Protein AF-A0A183HS11-F1 (afdb_monomer_lite)

InterPro domains:
  IPR019355 Cell cycle regulator Mat89Bb [PF10221] (8-126)
  IPR019355 Cell cycle regulator Mat89Bb [PTHR12955] (8-125)

Foldseek 3Di:
DADPDPQVLLQVVLVVCVVVQKAKAKAWQCWDDDPVDPPDTDIDIWIKIWHCVVVVVCVVVVVDDVPDPQWDQDPPNRHIYGYDYWDDDDPPDPQPPDDPDPDDTDMDTSCCPDPVNVVVVVCVVVVDDIDD

Organism: NCBI:txid387005

Radius of gyration: 16.02 Å; chains: 1; bounding box: 36×40×42 Å

pLDDT: mean 85.65, std 13.33, range [47.0, 98.12]

Secondary structure (DSSP, 8-state):
-PPSSTTHHHHHHHHHHHHTTEEEEEEEEEEEE-SSSTTPEEEEEEEEEEETHHHHHHHHTTSS-TT-TTEEEETTTTEEEEEEE-B---TT-GGGSS---S-----EETTTTSHHHHHHHHHHHTTPPPB-

Sequence (132 aa):
CAEAGPSLRPVLHGVILKHFNLASTTVTGIPMKEEAQQGQSVNYDVEVFHPRRSHYLLHQYGLIGPGSKLRVTVDPGDYETVKLAWTTPSAKNRWNQFPRCISALPISPASVNGRPSACLTSFLLQWQKCYA

Structure (mmCIF, N/CA/C/O backbone):
data_AF-A0A183HS11-F1
#
_entry.id   AF-A0A183HS11-F1
#
loop_
_atom_site.group_PDB
_atom_site.id
_atom_site.type_symbol
_atom_site.label_atom_id
_atom_site.label_alt_id
_atom_site.label_comp_id
_atom_site.label_asym_id
_atom_site.label_entity_id
_atom_site.label_seq_id
_atom_site.pdbx_PDB_ins_code
_atom_site.Cartn_x
_atom_site.Cartn_y
_atom_site.Cartn_z
_atom_site.occupancy
_atom_site.B_iso_or_equiv
_atom_site.auth_seq_id
_atom_site.auth_comp_id
_atom_site.auth_asym_id
_atom_site.auth_atom_id
_atom_site.pdbx_PDB_model_num
ATOM 1 N N . CYS A 1 1 ? 8.163 -6.830 -22.096 1.00 55.69 1 CYS A N 1
ATOM 2 C CA . CYS A 1 1 ? 9.605 -6.716 -21.791 1.00 55.69 1 CYS A CA 1
ATOM 3 C C . CYS A 1 1 ? 9.802 -5.445 -20.982 1.00 55.69 1 CYS A C 1
ATOM 5 O O . CYS A 1 1 ? 9.326 -4.415 -21.433 1.00 55.69 1 CYS A O 1
ATOM 7 N N . ALA A 1 2 ? 10.392 -5.520 -19.788 1.00 71.81 2 ALA A N 1
ATOM 8 C CA . ALA A 1 2 ? 10.694 -4.330 -18.992 1.00 71.81 2 ALA A CA 1
ATOM 9 C C . ALA A 1 2 ? 12.084 -3.814 -19.358 1.00 71.81 2 ALA A C 1
ATOM 11 O O . ALA A 1 2 ? 13.011 -4.614 -19.486 1.00 71.81 2 ALA A O 1
ATOM 12 N N . GLU A 1 3 ? 12.228 -2.503 -19.514 1.00 82.88 3 GLU A N 1
ATOM 13 C CA . GLU A 1 3 ? 13.547 -1.886 -19.631 1.00 82.88 3 GLU A CA 1
ATOM 14 C C . GLU A 1 3 ? 14.243 -1.865 -18.264 1.00 82.88 3 GLU A C 1
ATOM 16 O O . GLU A 1 3 ? 13.599 -1.804 -17.214 1.00 82.88 3 GLU A O 1
ATOM 21 N N . ALA A 1 4 ? 15.575 -1.939 -18.265 1.00 82.44 4 ALA A N 1
ATOM 22 C CA . ALA A 1 4 ? 16.350 -1.764 -17.043 1.00 82.44 4 ALA A CA 1
ATOM 23 C C . ALA A 1 4 ? 16.204 -0.323 -16.516 1.00 82.44 4 ALA A C 1
ATOM 25 O O . ALA A 1 4 ? 16.079 0.621 -17.292 1.00 82.44 4 ALA A O 1
ATOM 26 N N . GLY A 1 5 ? 16.261 -0.149 -15.192 1.00 85.75 5 GLY A N 1
ATOM 27 C CA . GLY A 1 5 ? 16.150 1.163 -14.547 1.00 85.75 5 GLY A CA 1
ATOM 28 C C . GLY A 1 5 ? 14.818 1.369 -13.810 1.00 85.75 5 GLY A C 1
ATOM 29 O O . GLY A 1 5 ? 14.252 0.403 -13.296 1.00 85.75 5 GLY A O 1
ATOM 30 N N . PRO A 1 6 ? 14.316 2.614 -13.692 1.00 86.19 6 PRO A N 1
ATOM 31 C CA . PRO A 1 6 ? 13.153 2.930 -12.854 1.00 86.19 6 PRO A CA 1
ATOM 32 C C . PRO A 1 6 ? 11.863 2.180 -13.224 1.00 86.19 6 PRO A C 1
ATOM 34 O O . PRO A 1 6 ? 11.057 1.883 -12.343 1.00 86.19 6 PRO A O 1
ATOM 37 N N . SER A 1 7 ? 11.685 1.834 -14.502 1.00 88.31 7 SER A N 1
ATOM 38 C CA . SER A 1 7 ? 10.529 1.091 -15.027 1.00 88.31 7 SER A CA 1
ATOM 39 C C . SER A 1 7 ? 10.524 -0.391 -14.636 1.00 88.31 7 SER A C 1
ATOM 41 O O . SER A 1 7 ? 9.460 -1.009 -14.591 1.00 88.31 7 SER A O 1
ATOM 43 N N . LEU A 1 8 ? 11.680 -0.965 -14.284 1.00 92.56 8 LEU A N 1
ATOM 44 C CA . LEU A 1 8 ? 11.787 -2.367 -13.878 1.00 92.56 8 LEU A CA 1
ATOM 45 C C . LEU A 1 8 ? 11.062 -2.639 -12.557 1.00 92.56 8 LEU A C 1
ATOM 47 O O . LEU A 1 8 ? 10.458 -3.694 -12.372 1.00 92.56 8 LEU A O 1
ATOM 51 N N . ARG A 1 9 ? 11.118 -1.688 -11.621 1.00 91.81 9 ARG A N 1
ATOM 52 C CA . ARG A 1 9 ? 10.595 -1.882 -10.268 1.00 91.81 9 ARG A CA 1
ATOM 53 C C . ARG A 1 9 ? 9.074 -2.125 -10.246 1.00 91.81 9 ARG A C 1
ATOM 55 O O . ARG A 1 9 ? 8.679 -3.132 -9.659 1.00 91.81 9 ARG A O 1
ATOM 62 N N . PRO A 1 10 ? 8.223 -1.293 -10.880 1.00 93.62 10 PRO A N 1
ATOM 63 C CA . PRO A 1 10 ? 6.788 -1.570 -10.976 1.00 93.62 10 PRO A CA 1
ATOM 64 C C . PRO A 1 10 ? 6.480 -2.925 -11.621 1.00 93.62 10 PRO A C 1
ATOM 66 O O . PRO A 1 10 ? 5.595 -3.635 -11.151 1.00 93.62 10 PRO A O 1
ATOM 69 N N . VAL A 1 11 ? 7.242 -3.331 -12.643 1.00 95.94 11 VAL A N 1
ATOM 70 C CA . VAL A 1 11 ? 7.065 -4.643 -13.293 1.00 95.94 11 VAL A CA 1
ATOM 71 C C . VAL A 1 11 ? 7.366 -5.783 -12.320 1.00 95.94 11 VAL A C 1
ATOM 73 O O . VAL A 1 11 ? 6.577 -6.720 -12.198 1.00 95.94 11 VAL A O 1
ATOM 76 N N . LEU A 1 12 ? 8.474 -5.698 -11.577 1.00 95.06 12 LEU A N 1
ATOM 77 C CA . LEU A 1 12 ? 8.810 -6.687 -10.549 1.00 95.06 12 LEU A CA 1
ATOM 78 C C . LEU A 1 12 ? 7.753 -6.743 -9.443 1.00 95.06 12 LEU A C 1
ATOM 80 O O . LEU A 1 12 ? 7.405 -7.834 -8.994 1.00 95.06 12 LEU A O 1
ATOM 84 N N . HIS A 1 13 ? 7.210 -5.596 -9.026 1.00 96.31 13 HIS A N 1
ATOM 85 C CA . HIS A 1 13 ? 6.100 -5.565 -8.076 1.00 96.31 13 HIS A CA 1
ATOM 86 C C . HIS A 1 13 ? 4.886 -6.332 -8.616 1.00 96.31 13 HIS A C 1
ATOM 88 O O . HIS A 1 13 ? 4.370 -7.193 -7.908 1.00 96.31 13 HIS A O 1
ATOM 94 N N . GLY A 1 14 ? 4.472 -6.100 -9.867 1.00 96.88 14 GLY A N 1
ATOM 95 C CA . GLY A 1 14 ? 3.359 -6.830 -10.488 1.00 96.88 14 GLY A CA 1
ATOM 96 C C . GLY A 1 14 ? 3.563 -8.349 -10.476 1.00 96.88 14 GLY A C 1
ATOM 97 O O . GLY A 1 14 ? 2.672 -9.104 -10.072 1.00 96.88 14 GLY A O 1
ATOM 98 N N . VAL A 1 15 ? 4.776 -8.800 -10.812 1.00 96.50 15 VAL A N 1
ATOM 99 C CA . VAL A 1 15 ? 5.175 -10.216 -10.745 1.00 96.50 15 VAL A CA 1
ATOM 100 C C . VAL A 1 15 ? 5.064 -10.750 -9.310 1.00 96.50 15 VAL A C 1
ATOM 102 O O . VAL A 1 15 ? 4.377 -11.746 -9.077 1.00 96.50 15 VAL A O 1
ATOM 105 N N . ILE A 1 16 ? 5.670 -10.080 -8.327 1.00 96.50 16 ILE A N 1
ATOM 106 C CA . ILE A 1 16 ? 5.644 -10.491 -6.911 1.00 96.50 16 ILE A CA 1
ATOM 107 C C . ILE A 1 16 ? 4.206 -10.563 -6.383 1.00 96.50 16 ILE A C 1
ATOM 109 O O . ILE A 1 16 ? 3.821 -11.556 -5.761 1.00 96.50 16 ILE A O 1
ATOM 113 N N . LEU A 1 17 ? 3.392 -9.542 -6.662 1.00 97.69 17 LEU A N 1
ATOM 114 C CA . LEU A 1 17 ? 2.004 -9.482 -6.213 1.00 97.69 17 LEU A CA 1
ATOM 115 C C . LEU A 1 17 ? 1.192 -10.673 -6.732 1.00 97.69 17 LEU A C 1
ATOM 117 O O . LEU A 1 17 ? 0.415 -11.268 -5.981 1.00 97.69 17 LEU A O 1
ATOM 121 N N . LYS A 1 18 ? 1.402 -11.053 -7.996 1.00 96.75 18 LYS A N 1
ATOM 122 C CA . LYS A 1 18 ? 0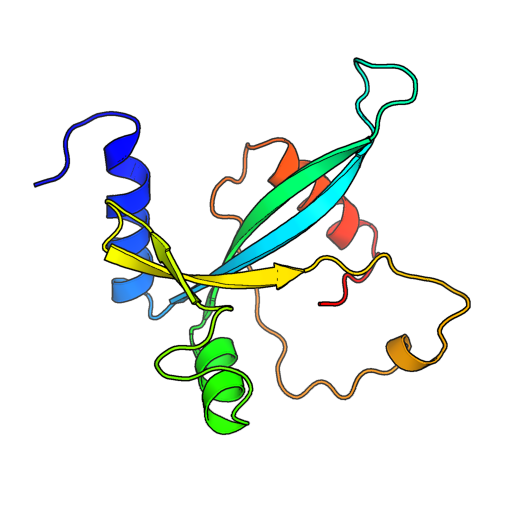.756 -12.214 -8.611 1.00 96.75 18 LYS A CA 1
ATOM 123 C C . LYS A 1 18 ? 1.247 -13.530 -8.007 1.00 96.75 18 LYS A C 1
ATOM 125 O O . LYS A 1 18 ? 0.423 -14.354 -7.619 1.00 96.75 18 LYS A O 1
ATOM 130 N N . HIS A 1 19 ? 2.562 -13.725 -7.900 1.00 97.69 19 HIS A N 1
ATOM 131 C CA . HIS A 1 19 ? 3.145 -14.991 -7.441 1.00 97.69 19 HIS A CA 1
ATOM 132 C C . HIS A 1 19 ? 2.834 -15.315 -5.978 1.00 97.69 19 HIS A C 1
ATOM 134 O O . HIS A 1 19 ? 2.627 -16.480 -5.647 1.00 97.69 19 HIS A O 1
ATOM 140 N N . PHE A 1 20 ? 2.756 -14.303 -5.112 1.00 97.31 20 PHE A N 1
ATOM 141 C CA . PHE A 1 20 ? 2.504 -14.492 -3.679 1.00 97.31 20 PHE A CA 1
ATOM 142 C C . PHE A 1 20 ? 1.055 -14.202 -3.263 1.00 97.31 20 PHE A C 1
ATOM 144 O O . PHE A 1 20 ? 0.754 -14.149 -2.071 1.00 97.31 20 PHE A O 1
ATOM 151 N N . ASN A 1 21 ? 0.147 -14.018 -4.229 1.00 97.50 21 ASN A N 1
ATOM 152 C CA . ASN A 1 21 ? -1.254 -13.668 -3.985 1.00 97.50 21 ASN A CA 1
ATOM 153 C C . ASN A 1 21 ? -1.415 -12.460 -3.035 1.00 97.50 21 ASN A C 1
ATOM 155 O O . ASN A 1 21 ? -2.198 -12.463 -2.075 1.00 97.50 21 ASN A O 1
ATOM 159 N N . LEU A 1 22 ? -0.642 -11.413 -3.306 1.00 98.12 22 LEU A N 1
ATOM 160 C CA . LEU A 1 22 ? -0.673 -10.154 -2.574 1.00 98.12 22 LEU A CA 1
ATOM 161 C C . LEU A 1 22 ? -1.524 -9.127 -3.324 1.00 98.12 22 LEU A C 1
ATOM 163 O O . LEU A 1 22 ? -1.841 -9.281 -4.505 1.00 98.12 22 LEU A O 1
ATOM 167 N N . ALA A 1 23 ? -1.888 -8.068 -2.620 1.00 97.44 23 ALA A N 1
ATOM 168 C CA . ALA A 1 23 ? -2.538 -6.881 -3.143 1.00 97.44 23 ALA A CA 1
ATOM 169 C C . ALA A 1 23 ? -1.740 -5.636 -2.742 1.00 97.44 23 ALA A C 1
ATOM 171 O O . ALA A 1 23 ? -1.046 -5.651 -1.722 1.00 97.44 23 ALA A O 1
ATOM 172 N N . SER A 1 2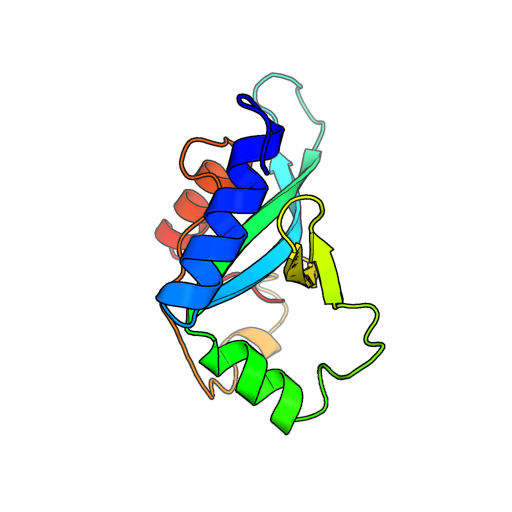4 ? -1.855 -4.578 -3.547 1.00 98.06 24 SER A N 1
ATOM 173 C CA . SER A 1 24 ? -1.253 -3.276 -3.267 1.00 98.06 24 SER A CA 1
ATOM 174 C C . SER A 1 24 ? -2.295 -2.291 -2.741 1.00 98.06 24 SER A C 1
ATOM 176 O O . SER A 1 24 ? -3.406 -2.211 -3.265 1.00 98.06 24 SER A O 1
ATOM 178 N N . THR A 1 25 ? -1.942 -1.538 -1.706 1.00 97.75 25 THR A N 1
ATOM 179 C CA . THR A 1 25 ? -2.729 -0.409 -1.204 1.00 97.75 25 THR A CA 1
ATOM 180 C C . THR A 1 25 ? -1.819 0.801 -1.079 1.00 97.75 25 THR A C 1
ATOM 182 O O . THR A 1 25 ? -0.759 0.723 -0.459 1.00 97.75 25 THR A O 1
ATOM 185 N N . THR A 1 26 ? -2.239 1.937 -1.624 1.00 97.25 26 THR A N 1
ATOM 186 C CA . THR A 1 26 ? -1.524 3.206 -1.503 1.00 97.25 26 THR A CA 1
ATOM 187 C C . THR A 1 26 ? -2.257 4.093 -0.513 1.00 97.25 26 THR A C 1
ATOM 189 O O . THR A 1 26 ? -3.370 4.547 -0.775 1.00 97.25 26 THR A O 1
ATOM 192 N N . VAL A 1 27 ? -1.633 4.353 0.630 1.00 95.69 27 VAL A N 1
ATOM 193 C CA . VAL A 1 27 ? -2.141 5.326 1.598 1.00 95.69 27 VAL A CA 1
ATOM 194 C C . VAL A 1 27 ? -1.697 6.707 1.142 1.00 95.69 27 VAL A C 1
ATOM 196 O O . VAL A 1 27 ? -0.498 6.952 1.027 1.00 95.69 27 VAL A O 1
ATOM 199 N N . THR A 1 28 ? -2.649 7.587 0.854 1.00 94.69 28 THR A N 1
ATOM 200 C CA . THR A 1 28 ? -2.389 8.891 0.242 1.00 94.69 28 THR A CA 1
ATOM 201 C C . THR A 1 28 ? -2.534 10.032 1.230 1.00 94.69 28 THR A C 1
ATOM 203 O O . THR A 1 28 ? -3.395 9.977 2.111 1.00 94.69 28 THR A O 1
ATOM 206 N N . GLY A 1 29 ? -1.790 11.115 1.023 1.00 92.06 29 GLY A N 1
ATOM 207 C CA . GLY A 1 29 ? -2.002 12.351 1.779 1.00 92.06 29 GLY A CA 1
ATOM 208 C C . GLY A 1 29 ? -1.500 12.301 3.224 1.00 92.06 29 GLY A C 1
ATOM 209 O O . GLY A 1 29 ? -2.064 12.974 4.084 1.00 92.06 29 GLY A O 1
ATOM 210 N N . ILE A 1 30 ? -0.476 11.492 3.508 1.00 89.75 30 ILE A N 1
ATOM 211 C CA . ILE A 1 30 ? 0.091 11.353 4.853 1.00 89.75 30 ILE A CA 1
ATOM 212 C C . ILE A 1 30 ? 0.901 12.617 5.176 1.00 89.75 30 ILE A C 1
ATOM 214 O O . ILE A 1 30 ? 1.908 12.860 4.504 1.00 89.75 30 ILE A O 1
ATOM 218 N N . PRO A 1 31 ? 0.520 13.406 6.197 1.00 87.00 31 PRO A N 1
ATOM 219 C CA . PRO A 1 31 ? 1.251 14.608 6.559 1.00 87.00 31 PRO A CA 1
ATOM 220 C C . PRO A 1 31 ? 2.550 14.231 7.274 1.00 87.00 31 PRO A C 1
ATOM 222 O O . PRO A 1 31 ? 2.530 13.564 8.312 1.00 87.00 31 PRO A O 1
ATOM 225 N N . MET A 1 32 ? 3.687 14.686 6.752 1.00 78.94 32 MET A N 1
ATOM 226 C CA . MET A 1 32 ? 4.991 14.519 7.397 1.00 78.94 32 MET A CA 1
ATOM 227 C C . MET A 1 32 ? 5.636 15.880 7.653 1.00 78.94 32 MET A C 1
ATOM 229 O O . MET A 1 32 ? 5.493 16.814 6.863 1.00 78.94 32 MET A O 1
ATOM 233 N N . LYS A 1 33 ? 6.338 16.001 8.787 1.00 72.50 33 LYS A N 1
ATOM 234 C CA . LYS A 1 33 ? 7.152 17.183 9.090 1.00 72.50 33 LYS A CA 1
ATOM 235 C C . LYS A 1 33 ? 8.492 17.072 8.369 1.00 72.50 33 LYS A C 1
ATOM 237 O O . LYS A 1 33 ? 9.179 16.058 8.489 1.00 72.50 33 LYS A O 1
ATOM 242 N N . GLU A 1 34 ? 8.865 18.124 7.656 1.00 68.88 34 GLU A N 1
ATOM 243 C CA . GLU A 1 34 ? 10.162 18.224 7.000 1.00 68.88 34 GLU A CA 1
ATOM 244 C C . GLU A 1 34 ? 11.220 18.799 7.952 1.00 68.88 34 GLU A C 1
ATOM 246 O O . GLU A 1 34 ? 11.033 19.87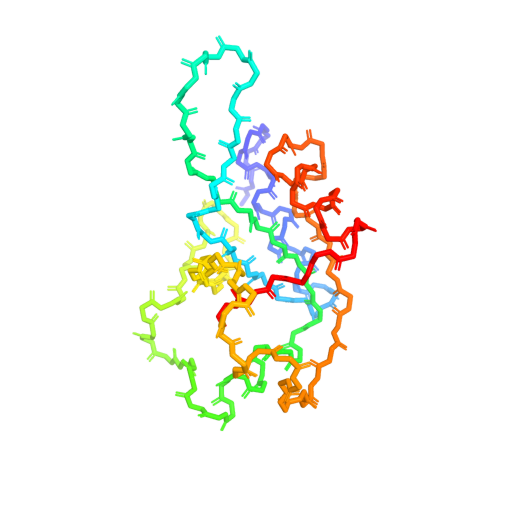4 8.514 1.00 68.88 34 GLU A O 1
ATOM 251 N N . GLU A 1 35 ? 12.343 18.096 8.143 1.00 60.81 35 GLU A N 1
ATOM 252 C CA . GLU A 1 35 ? 13.462 18.586 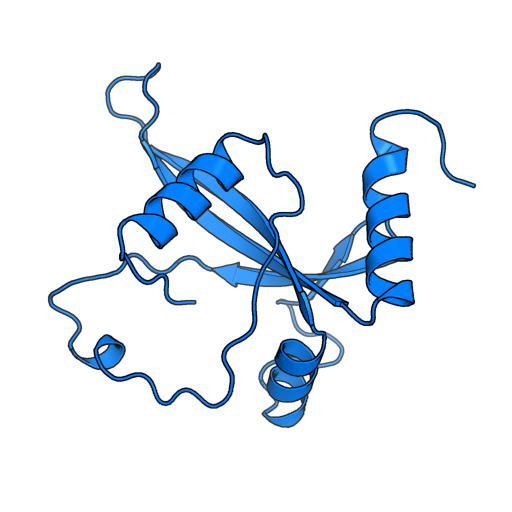8.970 1.00 60.81 35 GLU A CA 1
ATOM 253 C C . GLU A 1 35 ? 14.220 19.735 8.283 1.00 60.81 35 GLU A C 1
ATOM 255 O O . GLU A 1 35 ? 14.743 20.623 8.951 1.00 60.81 35 GLU A O 1
ATOM 260 N N . ALA A 1 36 ? 14.239 19.749 6.944 1.00 57.62 36 ALA A N 1
ATOM 261 C CA . ALA A 1 36 ? 14.969 20.733 6.143 1.00 57.62 36 ALA A CA 1
ATOM 262 C C . ALA A 1 36 ? 14.180 22.027 5.865 1.00 57.62 36 ALA A C 1
ATOM 264 O O . ALA A 1 36 ? 14.753 23.000 5.379 1.00 57.62 36 ALA A O 1
ATOM 265 N N . GLN A 1 37 ? 12.875 22.063 6.157 1.00 54.59 37 GLN A N 1
ATOM 266 C CA . GLN A 1 37 ? 12.024 23.232 5.931 1.00 54.59 37 GLN A CA 1
ATOM 267 C C . GLN A 1 37 ? 11.212 23.529 7.188 1.00 54.59 37 GLN A C 1
ATOM 269 O O . GLN A 1 37 ? 10.178 22.914 7.443 1.00 54.59 37 GLN A O 1
ATOM 274 N N . GLN A 1 38 ? 11.694 24.485 7.986 1.00 47.00 38 GLN A N 1
ATOM 275 C CA . GLN A 1 38 ? 11.015 24.943 9.197 1.00 47.00 38 GLN A CA 1
ATOM 276 C C . GLN A 1 38 ? 9.568 25.361 8.880 1.00 47.00 38 GLN A C 1
ATOM 278 O O . GLN A 1 38 ? 9.319 26.426 8.321 1.00 47.00 38 GLN A O 1
ATOM 283 N N . GLY A 1 39 ? 8.609 24.511 9.256 1.00 56.25 39 GLY A N 1
ATOM 284 C CA . GLY A 1 39 ? 7.182 24.835 9.278 1.00 56.25 39 GLY A CA 1
ATOM 285 C C . GLY A 1 39 ? 6.340 24.384 8.079 1.00 56.25 39 GLY A C 1
ATOM 286 O O . GLY A 1 39 ? 5.131 24.596 8.127 1.00 56.25 39 GLY A O 1
ATOM 287 N N . GLN A 1 40 ? 6.902 23.736 7.049 1.00 57.66 40 GLN A N 1
ATOM 288 C CA . GLN A 1 40 ? 6.099 23.194 5.938 1.00 57.66 40 GLN A CA 1
ATOM 289 C C . GLN A 1 40 ? 5.855 21.686 6.095 1.00 57.66 40 GLN A C 1
ATOM 291 O O . GLN A 1 40 ? 6.786 20.893 6.228 1.00 57.66 40 GLN A O 1
ATOM 296 N N . SER A 1 41 ? 4.581 21.283 6.108 1.00 66.88 41 SER A N 1
ATOM 297 C CA . SER A 1 41 ? 4.184 19.875 6.026 1.00 66.88 41 SER A CA 1
ATOM 298 C C . SER A 1 41 ? 4.012 19.477 4.567 1.00 66.88 41 SER A C 1
ATOM 300 O O . SER A 1 41 ? 3.225 20.104 3.855 1.00 66.88 41 SER A O 1
ATOM 302 N N . VAL A 1 42 ? 4.693 18.418 4.142 1.00 81.19 42 VAL A N 1
ATOM 303 C CA . VAL A 1 42 ? 4.489 17.816 2.821 1.00 81.19 42 VAL A CA 1
ATOM 304 C C . VAL A 1 42 ? 3.666 16.544 2.985 1.00 81.19 42 VAL A C 1
ATOM 306 O O . VAL A 1 42 ? 3.834 15.790 3.947 1.00 81.19 42 VAL A O 1
ATOM 309 N N . ASN A 1 43 ? 2.739 16.338 2.053 1.00 86.94 43 ASN A N 1
ATOM 310 C CA . ASN A 1 43 ? 1.900 15.154 2.014 1.00 86.94 43 ASN A CA 1
ATOM 311 C C . ASN A 1 43 ? 2.543 14.096 1.124 1.00 86.94 43 ASN A C 1
ATOM 313 O O . ASN A 1 43 ? 2.898 14.380 -0.021 1.00 86.94 43 ASN A O 1
ATOM 317 N N . TYR A 1 44 ? 2.653 12.880 1.647 1.00 89.81 44 TYR A N 1
ATOM 318 C CA . TYR A 1 44 ? 3.252 11.757 0.939 1.00 89.81 44 TYR A CA 1
ATOM 319 C C . TYR A 1 44 ? 2.269 10.614 0.745 1.00 89.81 44 TYR A C 1
ATOM 321 O O . TYR A 1 44 ? 1.391 10.370 1.577 1.00 89.81 44 TYR A O 1
ATOM 329 N N . ASP A 1 45 ? 2.499 9.872 -0.332 1.00 94.25 45 ASP A N 1
ATOM 330 C CA . ASP A 1 45 ? 1.818 8.623 -0.619 1.00 94.25 45 ASP A CA 1
ATOM 331 C C . ASP A 1 45 ? 2.765 7.458 -0.316 1.00 94.25 45 ASP A C 1
ATOM 333 O O . ASP A 1 45 ? 3.935 7.467 -0.710 1.00 94.25 45 ASP A O 1
ATOM 337 N N . VAL A 1 46 ? 2.264 6.445 0.388 1.00 95.50 46 VAL A N 1
ATOM 338 C CA . VAL A 1 46 ? 3.027 5.237 0.718 1.00 95.50 46 VAL A CA 1
ATOM 339 C C . VAL A 1 46 ? 2.275 4.017 0.217 1.00 95.50 46 VAL A C 1
ATOM 341 O O . VAL A 1 46 ? 1.156 3.735 0.639 1.00 95.50 46 VAL A O 1
ATOM 344 N N . GLU A 1 47 ? 2.911 3.278 -0.686 1.00 97.06 47 GLU A N 1
ATOM 345 C CA . GLU A 1 47 ? 2.415 1.998 -1.178 1.00 97.06 47 GLU A CA 1
ATOM 346 C C . GLU A 1 47 ? 2.862 0.856 -0.258 1.00 97.06 47 GLU A C 1
ATOM 348 O O . GLU A 1 47 ? 4.038 0.750 0.109 1.00 97.06 47 GLU A O 1
ATOM 353 N N . VAL A 1 48 ? 1.920 -0.014 0.098 1.00 97.31 48 VAL A N 1
ATOM 354 C CA . VAL A 1 48 ? 2.145 -1.198 0.927 1.00 97.31 48 VAL A CA 1
ATOM 355 C C . VAL A 1 48 ? 1.543 -2.440 0.277 1.00 97.31 48 VAL A C 1
ATOM 357 O O . VAL A 1 48 ? 0.478 -2.393 -0.337 1.00 97.31 48 VAL A O 1
ATOM 360 N N . PHE A 1 49 ? 2.213 -3.573 0.458 1.00 97.94 49 PHE A N 1
ATOM 361 C CA . PHE A 1 49 ? 1.755 -4.887 0.030 1.00 97.94 49 PHE A CA 1
ATOM 362 C C . PHE A 1 49 ? 1.260 -5.697 1.216 1.00 97.94 49 PHE A C 1
ATOM 364 O O . PHE A 1 49 ? 1.815 -5.624 2.311 1.00 97.94 49 PHE A O 1
ATOM 371 N N . HIS A 1 50 ? 0.222 -6.489 0.993 1.00 97.81 50 HIS A N 1
ATOM 372 C CA . HIS A 1 50 ? -0.364 -7.374 1.997 1.00 97.81 50 HIS A CA 1
ATOM 373 C C . HIS A 1 50 ? -1.103 -8.526 1.307 1.00 97.81 50 HIS A C 1
ATOM 375 O O . HIS A 1 50 ? -1.375 -8.441 0.107 1.00 97.81 50 HIS A O 1
ATOM 381 N N . PRO A 1 51 ? -1.487 -9.597 2.021 1.00 98.06 51 PRO A N 1
ATOM 382 C CA . PRO A 1 51 ? -2.296 -10.661 1.436 1.00 98.06 51 PRO A CA 1
ATOM 383 C C . PRO A 1 51 ? -3.566 -10.118 0.763 1.00 98.06 51 PRO A C 1
ATOM 385 O O . PRO A 1 51 ? -4.238 -9.232 1.304 1.00 98.06 51 PRO A O 1
ATOM 388 N N . ARG A 1 52 ? -3.930 -10.671 -0.401 1.00 97.12 52 ARG A N 1
ATOM 389 C CA . ARG A 1 52 ? -5.082 -10.222 -1.212 1.00 97.12 52 ARG A CA 1
ATOM 390 C C . ARG A 1 52 ? -6.433 -10.305 -0.494 1.00 97.12 52 ARG A C 1
ATOM 392 O O . ARG A 1 52 ? -7.391 -9.645 -0.894 1.00 97.12 52 ARG A O 1
ATOM 399 N N . ARG A 1 53 ? -6.514 -11.081 0.590 1.00 95.75 53 ARG A N 1
ATOM 400 C CA . ARG A 1 53 ? -7.726 -11.278 1.400 1.00 95.75 53 ARG A CA 1
ATOM 401 C C . ARG A 1 53 ? -8.399 -9.964 1.820 1.00 95.75 53 ARG A C 1
ATOM 403 O O . ARG A 1 53 ? -9.624 -9.916 1.817 1.00 95.75 53 ARG A O 1
ATOM 410 N N . SER A 1 54 ? -7.651 -8.912 2.161 1.00 93.81 54 SER A N 1
ATOM 411 C CA . SER A 1 54 ? -8.258 -7.620 2.530 1.00 93.81 54 SER A CA 1
ATOM 412 C C . SER A 1 54 ? -9.060 -7.019 1.377 1.00 93.81 54 SER A C 1
ATOM 414 O O . SER A 1 54 ? -10.205 -6.630 1.575 1.00 93.81 54 SER A O 1
ATOM 416 N N . HIS A 1 55 ? -8.514 -7.017 0.161 1.00 95.62 55 HIS A N 1
ATOM 417 C CA . HIS A 1 55 ? -9.211 -6.530 -1.032 1.00 95.62 55 HIS A CA 1
ATOM 418 C C . HIS A 1 55 ? -10.400 -7.410 -1.409 1.00 95.62 55 HIS A C 1
ATOM 420 O O . HIS A 1 55 ? -11.438 -6.886 -1.802 1.00 95.62 55 HIS A O 1
ATOM 426 N N . TYR A 1 56 ? -10.292 -8.730 -1.229 1.00 95.50 56 TYR A N 1
ATOM 427 C CA . TYR A 1 56 ? -11.438 -9.629 -1.389 1.00 95.50 56 TYR A CA 1
ATOM 428 C C . TYR A 1 56 ? -12.590 -9.239 -0.452 1.00 95.50 56 TYR A C 1
ATOM 430 O O . TYR A 1 56 ? -13.728 -9.123 -0.899 1.00 95.50 56 TYR A O 1
ATOM 438 N N . LEU A 1 57 ? -12.300 -8.970 0.827 1.00 94.88 57 LEU A N 1
ATOM 439 C CA . LEU A 1 57 ? -13.315 -8.520 1.783 1.00 94.88 57 LEU A CA 1
ATOM 440 C C . LEU A 1 57 ? -13.907 -7.167 1.375 1.00 94.88 57 LEU A C 1
ATOM 442 O O . LEU A 1 57 ? -15.125 -7.024 1.377 1.00 94.88 57 LEU A O 1
ATOM 446 N N . LEU A 1 58 ? -13.077 -6.199 0.973 1.00 93.44 58 LEU A N 1
ATOM 447 C CA . LEU A 1 58 ? -13.562 -4.904 0.483 1.00 93.44 58 LEU A CA 1
ATOM 448 C C . LEU A 1 58 ? -14.519 -5.071 -0.709 1.00 93.44 58 LEU A C 1
ATOM 450 O O . LEU A 1 58 ? -15.548 -4.400 -0.760 1.00 93.44 58 LEU A O 1
ATOM 454 N N . HIS A 1 59 ? -14.212 -5.980 -1.638 1.00 94.75 59 HIS A N 1
ATOM 455 C CA . HIS A 1 59 ? -15.080 -6.278 -2.776 1.00 94.75 59 HIS A CA 1
ATOM 456 C C . HIS A 1 59 ? -16.374 -6.977 -2.345 1.00 94.75 59 HIS A C 1
ATOM 458 O O . HIS A 1 59 ? -17.458 -6.601 -2.782 1.00 94.75 59 HIS A O 1
ATOM 464 N N . GLN A 1 60 ? -16.282 -7.968 -1.454 1.00 94.88 60 GLN A N 1
ATOM 465 C CA . GLN A 1 60 ? -17.437 -8.701 -0.929 1.00 94.88 60 GLN A CA 1
ATOM 466 C C . GLN A 1 60 ? -18.429 -7.776 -0.206 1.00 94.88 60 GLN A C 1
ATOM 468 O O . GLN A 1 60 ? -19.636 -7.979 -0.302 1.00 94.88 60 GLN A O 1
ATOM 473 N N . TYR A 1 61 ? -17.932 -6.752 0.491 1.00 92.44 61 TYR A N 1
ATOM 474 C CA . TYR A 1 61 ? -18.760 -5.743 1.157 1.00 92.44 61 TYR A CA 1
ATOM 475 C C . TYR A 1 61 ? -19.164 -4.570 0.248 1.00 92.44 61 TYR A C 1
ATOM 477 O O . TYR A 1 61 ? -19.766 -3.615 0.730 1.00 92.44 61 TYR A O 1
ATOM 485 N N . GLY A 1 62 ? -18.839 -4.613 -1.049 1.00 92.88 62 GLY A N 1
ATOM 486 C CA . GLY A 1 62 ? -19.211 -3.571 -2.012 1.00 92.88 62 GLY A CA 1
ATOM 487 C C . GLY A 1 62 ? -18.484 -2.235 -1.824 1.00 92.88 62 GLY A C 1
ATOM 488 O O . GLY A 1 62 ? -18.922 -1.222 -2.362 1.00 92.88 62 GLY A O 1
ATOM 489 N N . LEU A 1 63 ? -17.378 -2.211 -1.074 1.00 91.06 63 LEU A N 1
ATOM 490 C CA . LEU A 1 63 ? -16.570 -1.005 -0.844 1.00 91.06 63 LEU A CA 1
ATOM 491 C C . LEU A 1 63 ? -15.645 -0.701 -2.030 1.00 91.06 63 LEU A C 1
ATOM 493 O O . LEU A 1 63 ? -15.305 0.452 -2.290 1.00 91.06 63 LEU A O 1
ATOM 497 N N . ILE A 1 64 ? -15.245 -1.740 -2.766 1.00 93.62 64 ILE A N 1
ATOM 498 C CA . ILE A 1 64 ? -14.525 -1.630 -4.037 1.00 93.62 64 ILE A CA 1
ATOM 499 C C . ILE A 1 64 ? -15.174 -2.548 -5.079 1.00 93.62 64 ILE A C 1
ATOM 501 O O . ILE A 1 64 ? -15.753 -3.572 -4.738 1.00 93.62 64 ILE A O 1
ATOM 505 N N . GLY A 1 65 ? -15.059 -2.203 -6.360 1.00 89.44 65 GLY A N 1
ATOM 506 C CA . GLY A 1 65 ? -15.657 -2.962 -7.460 1.00 89.44 65 GLY A CA 1
ATOM 507 C C . GLY A 1 65 ? -15.074 -2.566 -8.818 1.00 89.44 65 GLY A C 1
ATOM 508 O O . GLY A 1 65 ? -14.141 -1.751 -8.866 1.00 89.44 65 GLY A O 1
ATOM 509 N N . PRO A 1 66 ? -15.566 -3.149 -9.923 1.00 84.25 66 PRO A N 1
ATOM 510 C CA . PRO A 1 66 ? -15.248 -2.695 -11.276 1.00 84.25 66 PRO A CA 1
ATOM 511 C C . PRO A 1 66 ? -15.646 -1.218 -11.443 1.00 84.25 66 PRO A C 1
ATOM 513 O O . PRO A 1 66 ? -16.781 -0.851 -11.158 1.00 84.25 66 PRO A O 1
ATOM 516 N N . GLY A 1 67 ? -14.705 -0.355 -11.838 1.00 83.38 67 GLY A N 1
ATOM 517 C CA . GLY A 1 67 ? -14.942 1.091 -11.985 1.00 83.38 67 GLY A CA 1
ATOM 518 C C . GLY A 1 67 ? -14.854 1.921 -10.694 1.00 83.38 67 GLY A C 1
ATOM 519 O O . GLY A 1 67 ? -15.143 3.117 -10.721 1.00 83.38 67 GLY A O 1
ATOM 520 N N . SER A 1 68 ? -14.446 1.332 -9.562 1.00 92.25 68 SER A N 1
ATOM 521 C CA . SER A 1 68 ? -14.189 2.110 -8.342 1.00 92.25 68 SER A CA 1
ATOM 522 C C . SER A 1 68 ? -13.071 3.130 -8.570 1.00 92.25 68 SER A C 1
ATOM 524 O O . SER A 1 68 ? -11.967 2.762 -8.961 1.00 92.25 68 SER A O 1
ATOM 526 N N . LYS A 1 69 ? -13.329 4.399 -8.225 1.00 91.25 69 LYS A N 1
ATOM 527 C CA . LYS A 1 69 ? -12.330 5.485 -8.269 1.00 91.25 69 LYS A CA 1
ATOM 528 C C . LYS A 1 69 ? -11.159 5.273 -7.305 1.00 91.25 69 LYS A C 1
ATOM 530 O O . LYS A 1 69 ? -10.150 5.962 -7.413 1.00 91.25 69 LYS A O 1
ATOM 535 N N . LEU A 1 70 ? -11.305 4.353 -6.348 1.00 93.62 70 LEU A N 1
ATOM 536 C CA . LEU A 1 70 ? -10.240 3.996 -5.417 1.00 93.62 70 LEU A CA 1
ATOM 537 C C . LEU A 1 70 ? -9.200 3.083 -6.071 1.00 93.62 70 LEU A C 1
ATOM 539 O O . LEU A 1 70 ? -8.081 3.015 -5.582 1.00 93.62 70 LEU A O 1
ATOM 543 N N . ARG A 1 71 ? -9.537 2.376 -7.156 1.00 94.50 71 ARG A N 1
ATOM 544 C CA . ARG A 1 71 ? -8.598 1.494 -7.858 1.00 94.50 71 ARG A CA 1
ATOM 545 C C . ARG A 1 71 ? -7.827 2.289 -8.897 1.00 94.50 71 ARG A C 1
ATOM 547 O O . ARG A 1 71 ? -8.417 3.013 -9.696 1.00 94.50 71 ARG A O 1
ATOM 554 N N . VAL A 1 72 ? -6.512 2.133 -8.888 1.00 95.12 72 VAL A N 1
ATOM 555 C CA . VAL A 1 72 ? -5.611 2.756 -9.855 1.00 95.12 72 VAL A CA 1
ATOM 556 C C . VAL A 1 72 ? -4.684 1.689 -10.413 1.00 95.12 72 VAL A C 1
ATOM 558 O O . VAL A 1 72 ? -4.036 0.969 -9.654 1.00 95.12 72 VAL A O 1
ATOM 561 N N . THR A 1 73 ? -4.620 1.596 -11.738 1.00 95.12 73 THR A N 1
ATOM 562 C CA . THR A 1 73 ? -3.651 0.749 -12.436 1.00 95.12 73 THR A CA 1
ATOM 563 C C . THR A 1 73 ? -2.269 1.386 -12.362 1.00 95.12 73 THR A C 1
ATOM 565 O O . THR A 1 73 ? -2.111 2.576 -12.640 1.00 95.12 73 THR A O 1
ATOM 568 N N . VAL A 1 74 ? -1.271 0.597 -11.980 1.00 94.38 74 VAL A N 1
ATOM 569 C CA . VAL A 1 74 ? 0.132 1.001 -11.939 1.00 94.38 74 VAL A CA 1
ATOM 570 C C . VAL A 1 74 ? 0.808 0.555 -13.231 1.00 94.38 74 VAL A C 1
ATOM 572 O O . VAL A 1 74 ? 0.986 -0.637 -13.464 1.00 94.38 74 VAL A O 1
ATOM 575 N N . ASP A 1 75 ? 1.212 1.517 -14.054 1.00 91.31 75 ASP A N 1
ATOM 576 C CA . ASP A 1 75 ? 1.971 1.315 -15.292 1.00 91.31 75 ASP A CA 1
ATOM 577 C C . ASP A 1 75 ? 3.452 1.672 -15.049 1.00 91.31 75 ASP A C 1
ATOM 579 O O . ASP A 1 75 ? 3.718 2.668 -14.366 1.00 91.31 75 ASP A O 1
ATOM 583 N N . PRO A 1 76 ? 4.439 0.876 -15.511 1.00 90.81 76 PRO A N 1
ATOM 584 C CA . PRO A 1 76 ? 4.359 -0.348 -16.328 1.00 90.81 76 PRO A CA 1
ATOM 585 C C . PRO A 1 76 ? 4.111 -1.654 -15.549 1.00 90.81 76 PRO A C 1
ATOM 587 O O . PRO A 1 76 ? 4.360 -2.741 -16.064 1.00 90.81 76 PRO A O 1
ATOM 590 N N . GLY A 1 77 ? 3.676 -1.584 -14.290 1.00 90.50 77 GLY A N 1
ATOM 591 C CA . GLY A 1 77 ? 3.565 -2.756 -13.416 1.00 90.50 77 GLY A CA 1
ATOM 592 C C . GLY A 1 77 ? 2.446 -3.747 -13.748 1.00 90.50 77 GLY A C 1
ATOM 593 O O . GLY A 1 77 ? 2.524 -4.891 -13.305 1.00 90.50 77 GLY A O 1
ATOM 594 N N . ASP A 1 78 ? 1.425 -3.318 -14.491 1.00 93.50 78 ASP A N 1
ATOM 595 C CA . ASP A 1 78 ? 0.212 -4.089 -14.806 1.00 93.50 78 ASP A CA 1
ATOM 596 C C . ASP A 1 78 ? -0.432 -4.740 -13.566 1.00 93.50 78 ASP A C 1
ATOM 598 O O . ASP A 1 78 ? -0.804 -5.914 -13.525 1.00 93.50 78 ASP A O 1
ATOM 602 N N . TYR A 1 79 ? -0.523 -3.960 -12.490 1.00 95.62 79 TYR A N 1
ATOM 603 C CA . TYR A 1 79 ? -1.239 -4.337 -11.279 1.00 95.62 79 TYR A CA 1
ATOM 604 C C . TYR A 1 79 ? -2.060 -3.160 -10.765 1.00 95.62 79 TYR A C 1
ATOM 606 O O . TYR A 1 79 ? -1.837 -2.010 -11.136 1.00 95.62 79 TYR A O 1
ATOM 614 N N . GLU A 1 80 ? -3.018 -3.439 -9.889 1.00 95.56 80 GLU A N 1
ATOM 615 C CA . GLU A 1 80 ? -3.845 -2.402 -9.280 1.00 95.56 80 GLU A CA 1
ATOM 616 C C . GLU A 1 80 ? -3.433 -2.131 -7.839 1.00 95.56 80 GLU A C 1
ATOM 618 O O . GLU A 1 80 ? -3.161 -3.054 -7.063 1.00 95.56 80 GLU A O 1
ATOM 623 N N . THR A 1 81 ? -3.471 -0.853 -7.476 1.00 97.25 81 THR A N 1
ATOM 624 C CA . THR A 1 81 ? -3.437 -0.396 -6.091 1.00 97.25 81 THR A CA 1
ATOM 625 C C . THR A 1 81 ? -4.776 0.226 -5.704 1.00 97.25 81 THR A C 1
ATOM 627 O O . THR A 1 81 ? -5.405 0.929 -6.500 1.00 97.25 81 THR A O 1
ATOM 630 N N . VAL A 1 82 ? -5.229 -0.032 -4.476 1.00 97.31 82 VAL A N 1
ATOM 631 C CA . VAL A 1 82 ? -6.365 0.685 -3.880 1.00 97.31 82 VAL A CA 1
ATOM 632 C C . VAL A 1 82 ? -5.837 1.900 -3.123 1.00 97.31 82 VAL A C 1
ATOM 634 O O . VAL A 1 82 ? -5.016 1.761 -2.220 1.00 97.31 82 VAL A O 1
ATOM 637 N N . LYS A 1 83 ? -6.313 3.095 -3.470 1.00 96.44 83 LYS A N 1
ATOM 638 C CA . LYS A 1 83 ? -5.984 4.347 -2.789 1.00 96.44 83 LYS A CA 1
ATOM 639 C C . LYS A 1 83 ? -6.877 4.556 -1.574 1.00 96.44 83 LYS A C 1
ATOM 641 O O . LYS A 1 83 ? -8.100 4.572 -1.699 1.00 96.44 83 LYS A O 1
ATOM 646 N N . LEU A 1 84 ? -6.257 4.754 -0.417 1.00 94.94 84 LEU A N 1
ATOM 647 C CA . LEU A 1 84 ? -6.924 5.075 0.840 1.00 94.94 84 LEU A CA 1
ATOM 648 C C . LEU A 1 84 ? -6.420 6.423 1.350 1.00 94.94 84 LEU A C 1
ATOM 650 O O . LEU A 1 84 ? -5.215 6.621 1.483 1.00 94.94 84 LEU A O 1
ATOM 654 N N . ALA A 1 85 ? -7.331 7.347 1.641 1.00 92.50 85 ALA A N 1
ATOM 655 C CA . ALA A 1 85 ? -6.956 8.653 2.163 1.00 92.50 85 ALA A CA 1
ATOM 656 C C . ALA A 1 85 ? -6.534 8.547 3.632 1.00 92.50 85 ALA A C 1
ATOM 658 O O . ALA A 1 85 ? -7.213 7.924 4.446 1.00 92.50 85 ALA A O 1
ATOM 659 N N . TRP A 1 86 ? -5.416 9.179 3.979 1.00 89.69 86 TRP A N 1
ATOM 660 C CA . TRP A 1 86 ? -4.980 9.283 5.361 1.00 89.69 86 TRP A CA 1
ATOM 661 C C . TRP A 1 86 ? -5.996 10.059 6.200 1.00 89.69 86 TRP A C 1
ATOM 663 O O . TRP A 1 86 ? -6.357 11.191 5.873 1.00 89.69 86 TRP A O 1
ATOM 673 N N . THR A 1 87 ? -6.382 9.487 7.340 1.00 85.50 87 THR A N 1
ATOM 674 C CA . THR A 1 87 ? -7.149 10.200 8.360 1.00 85.50 87 THR A CA 1
ATOM 675 C C . THR A 1 87 ? -6.276 10.449 9.584 1.00 85.50 87 THR A C 1
ATOM 677 O O . THR A 1 87 ? -5.850 9.508 10.255 1.00 85.50 87 THR A O 1
ATOM 680 N N . THR A 1 88 ? -6.042 11.724 9.917 1.00 79.88 88 THR A N 1
ATOM 681 C CA . THR A 1 88 ? -5.274 12.110 11.111 1.00 79.88 88 THR A CA 1
ATOM 682 C C . THR A 1 88 ? -5.959 11.583 12.376 1.00 79.88 88 THR A C 1
ATOM 684 O O . THR A 1 88 ? -7.091 11.989 12.669 1.00 79.88 88 THR A O 1
ATOM 687 N N . PRO A 1 89 ? -5.301 10.706 13.158 1.00 69.75 89 PRO A N 1
ATOM 688 C CA . PRO A 1 89 ? -5.868 10.201 14.400 1.00 69.75 89 PRO A CA 1
ATOM 689 C C . PRO A 1 89 ? -6.136 11.357 15.371 1.00 69.75 89 PRO A C 1
ATOM 691 O O . PRO A 1 89 ? -5.236 12.120 15.711 1.00 69.75 89 PRO A O 1
ATOM 694 N N . SER A 1 90 ? -7.381 11.500 15.830 1.00 72.56 90 SER A N 1
ATOM 695 C CA . SER A 1 90 ? -7.765 12.515 16.816 1.00 72.56 90 SER A CA 1
ATOM 696 C C . SER A 1 90 ? -8.197 11.847 18.114 1.00 72.56 90 SER A C 1
ATOM 698 O O . SER A 1 90 ? -9.134 11.050 18.117 1.00 72.56 90 SER A O 1
ATOM 700 N N . ALA A 1 91 ? -7.561 12.218 19.229 1.00 64.94 91 ALA A N 1
ATOM 701 C CA . ALA A 1 91 ? -7.904 11.718 20.563 1.00 64.94 91 ALA A CA 1
ATOM 702 C C . ALA A 1 91 ? -9.342 12.074 20.995 1.00 64.94 91 ALA A C 1
ATOM 704 O O . ALA A 1 91 ? -9.920 11.406 21.849 1.00 64.94 91 ALA A O 1
ATOM 705 N N . LYS A 1 92 ? -9.944 13.109 20.387 1.00 66.50 92 LYS A N 1
ATOM 706 C CA . LYS A 1 92 ? -11.327 13.535 20.665 1.00 66.50 92 LYS A CA 1
ATOM 707 C C . LYS A 1 92 ? -12.374 12.663 19.963 1.00 66.50 92 LYS A C 1
ATOM 709 O O . LYS A 1 92 ? -13.537 12.668 20.359 1.00 66.50 92 LYS A O 1
ATOM 714 N N . ASN A 1 93 ? -11.984 11.913 18.932 1.00 58.81 93 ASN A N 1
ATOM 715 C CA . ASN A 1 93 ? -12.899 11.087 18.153 1.00 58.81 93 ASN A CA 1
ATOM 716 C C . ASN A 1 93 ? -13.015 9.693 18.778 1.00 58.81 93 ASN A C 1
ATOM 718 O O . ASN A 1 93 ? -12.211 8.820 18.500 1.00 58.81 93 ASN A O 1
ATOM 722 N N . ARG A 1 94 ? -14.033 9.456 19.616 1.00 58.28 94 ARG A N 1
ATOM 723 C CA . ARG A 1 94 ? -14.227 8.159 20.306 1.00 58.28 94 ARG A CA 1
ATOM 724 C C . ARG A 1 94 ? -14.534 6.974 19.377 1.00 58.28 94 ARG A C 1
ATOM 726 O O . ARG A 1 94 ? -14.418 5.831 19.807 1.00 58.28 94 ARG A O 1
ATOM 733 N N . TRP A 1 95 ? -14.915 7.223 18.121 1.00 61.38 95 TRP A N 1
ATOM 734 C CA . TRP A 1 95 ? -15.330 6.178 17.174 1.00 61.38 95 TRP A CA 1
ATOM 735 C C . TRP A 1 95 ? -14.199 5.213 16.781 1.00 61.38 95 TRP A C 1
ATOM 737 O O . TRP A 1 95 ? -14.468 4.088 16.371 1.00 61.38 95 TRP A O 1
ATOM 747 N N . ASN A 1 96 ? -12.939 5.626 16.935 1.00 63.72 96 ASN A N 1
ATOM 748 C CA . ASN A 1 96 ? -11.769 4.861 16.512 1.00 63.72 96 ASN A CA 1
ATOM 749 C C . ASN A 1 96 ? -11.108 4.050 17.647 1.00 63.72 96 ASN A C 1
ATOM 751 O O . ASN A 1 96 ? -10.109 3.382 17.408 1.00 63.72 96 ASN A O 1
ATOM 755 N N . GLN A 1 97 ? -11.624 4.083 18.882 1.00 65.88 97 GLN A N 1
ATOM 756 C CA . GLN A 1 97 ? -10.979 3.384 20.006 1.00 65.88 97 GLN A CA 1
ATOM 757 C C . GLN A 1 97 ? -11.173 1.860 19.937 1.00 65.88 97 GLN A C 1
ATOM 759 O O . GLN A 1 97 ? -10.257 1.106 20.268 1.00 65.88 97 GLN A O 1
ATOM 764 N N . PHE A 1 98 ? -12.329 1.413 19.432 1.00 71.56 98 PHE A N 1
ATOM 765 C CA . PHE A 1 98 ? -12.694 -0.001 19.296 1.00 71.56 98 PHE A CA 1
ATOM 766 C C . PHE A 1 98 ? -13.317 -0.277 17.919 1.00 71.56 98 PHE A C 1
ATOM 768 O O . PHE A 1 98 ? -14.514 -0.559 17.824 1.00 71.56 98 PHE A O 1
ATOM 775 N N . PRO A 1 99 ? -12.541 -0.162 16.825 1.00 77.50 99 PRO A N 1
ATOM 776 C CA . PRO A 1 99 ? -13.065 -0.451 15.501 1.00 77.50 99 PRO A CA 1
ATOM 777 C C . PRO A 1 99 ? -13.482 -1.921 15.429 1.00 77.50 99 PRO A C 1
ATOM 779 O O . PRO A 1 99 ? -12.775 -2.811 15.913 1.00 77.50 99 PRO A O 1
ATOM 782 N N . ARG A 1 100 ? -14.620 -2.192 14.785 1.00 81.81 100 ARG A N 1
ATOM 783 C CA . ARG A 1 100 ? -14.995 -3.566 14.447 1.00 81.81 100 ARG A CA 1
ATOM 784 C C . ARG A 1 100 ? -13.981 -4.095 13.431 1.00 81.81 100 ARG A C 1
ATOM 786 O O . ARG A 1 100 ? -14.040 -3.755 12.254 1.00 81.81 100 ARG A O 1
ATOM 793 N N . CYS A 1 101 ? -13.044 -4.913 13.897 1.00 87.69 101 CYS A N 1
ATOM 794 C CA . CYS A 1 101 ? -12.007 -5.501 13.061 1.00 87.69 101 CYS A CA 1
ATOM 795 C C . CYS A 1 101 ? -12.468 -6.862 12.534 1.00 87.69 101 CYS A C 1
ATOM 797 O O . CYS A 1 101 ? -12.685 -7.791 13.306 1.00 87.69 101 CYS A O 1
ATOM 799 N N . ILE A 1 102 ? -12.621 -6.971 11.215 1.00 88.94 102 ILE A N 1
ATOM 800 C CA . ILE A 1 102 ? -12.980 -8.230 10.539 1.00 88.94 102 ILE A CA 1
ATOM 801 C C . ILE A 1 102 ? -11.716 -8.993 10.109 1.00 88.94 102 ILE A C 1
ATOM 803 O O . ILE A 1 102 ? -11.729 -10.214 9.974 1.00 88.94 102 ILE A O 1
ATOM 807 N N . SER A 1 103 ? -10.612 -8.279 9.878 1.00 90.38 103 SER A N 1
ATOM 808 C CA . SER A 1 103 ? -9.336 -8.849 9.455 1.00 90.38 103 SER A CA 1
ATOM 809 C C . SER A 1 103 ? -8.200 -7.883 9.778 1.00 90.38 103 SER A C 1
ATOM 811 O O . SER A 1 103 ? -8.308 -6.693 9.497 1.00 90.38 103 SER A O 1
ATOM 813 N N . ALA A 1 104 ? -7.089 -8.415 10.279 1.00 92.25 104 ALA A N 1
ATOM 814 C CA . ALA A 1 104 ? -5.816 -7.715 10.412 1.00 92.25 104 ALA A CA 1
ATOM 815 C C . ALA A 1 104 ? -4.740 -8.558 9.723 1.00 92.25 104 ALA A C 1
ATOM 817 O O . 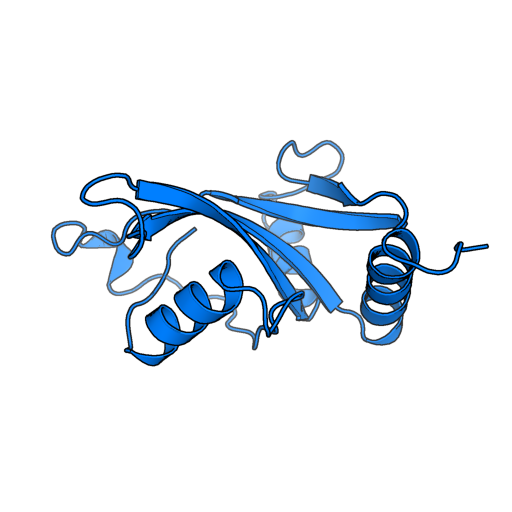ALA A 1 104 ? -4.686 -9.771 9.924 1.00 92.25 104 ALA A O 1
ATOM 818 N N . LEU A 1 105 ? -3.937 -7.938 8.862 1.00 94.38 105 LEU A N 1
ATOM 819 C CA . LEU A 1 105 ? -2.946 -8.630 8.041 1.00 94.38 105 LEU A CA 1
ATOM 820 C C . LEU A 1 105 ? -1.607 -7.895 8.122 1.00 94.38 105 LEU A C 1
ATOM 822 O O . LEU A 1 105 ? -1.608 -6.665 8.220 1.00 94.38 105 LEU A O 1
ATOM 826 N N . PRO A 1 106 ? -0.476 -8.619 8.061 1.00 95.00 106 PRO A N 1
ATOM 827 C CA . PRO A 1 106 ? 0.825 -7.982 7.962 1.00 95.00 106 PRO A CA 1
ATOM 828 C C . PRO A 1 106 ? 0.922 -7.188 6.656 1.00 95.00 106 PRO A C 1
ATOM 830 O O . PRO A 1 106 ? 0.362 -7.583 5.628 1.00 95.00 106 PRO A O 1
ATOM 833 N N . ILE A 1 107 ? 1.655 -6.080 6.714 1.00 95.62 107 ILE A N 1
ATOM 834 C CA . ILE A 1 107 ? 1.945 -5.223 5.566 1.00 95.62 107 ILE A CA 1
ATOM 835 C C . ILE A 1 107 ? 3.456 -5.157 5.332 1.00 95.62 107 ILE A C 1
ATOM 837 O O . ILE A 1 107 ? 4.250 -5.337 6.255 1.00 95.62 107 ILE A O 1
ATOM 841 N N . SER A 1 108 ? 3.867 -4.872 4.103 1.00 95.88 108 SER A N 1
ATOM 842 C CA . SER A 1 108 ? 5.258 -4.594 3.737 1.00 95.88 108 SER A CA 1
ATOM 843 C C . SER A 1 108 ? 5.305 -3.364 2.833 1.00 95.88 108 SER A C 1
ATOM 845 O O . SER A 1 108 ? 4.646 -3.374 1.795 1.00 95.88 108 SER A O 1
ATOM 847 N N . PRO A 1 109 ? 6.040 -2.293 3.183 1.00 95.56 109 PRO A N 1
ATOM 848 C CA . PRO A 1 109 ? 6.163 -1.133 2.309 1.00 95.56 109 PRO A CA 1
ATOM 849 C C . PRO A 1 109 ? 6.818 -1.512 0.982 1.00 95.56 109 PRO A C 1
ATOM 851 O O . PRO A 1 109 ? 7.864 -2.160 0.969 1.00 95.56 109 PRO A O 1
ATOM 854 N N . ALA A 1 110 ? 6.261 -1.041 -0.131 1.00 94.62 110 ALA A N 1
ATOM 855 C CA . ALA A 1 110 ? 6.834 -1.268 -1.455 1.00 94.62 110 ALA A CA 1
ATOM 856 C C . ALA A 1 110 ? 8.213 -0.596 -1.609 1.00 94.62 110 ALA A C 1
ATOM 858 O O . ALA A 1 110 ? 9.014 -1.002 -2.447 1.00 94.62 110 ALA A O 1
ATOM 859 N N . SER A 1 111 ? 8.488 0.462 -0.828 1.00 92.50 111 SER A N 1
ATOM 860 C CA . SER A 1 111 ? 9.739 1.237 -0.825 1.00 92.50 111 SER A CA 1
ATOM 861 C C . SER A 1 111 ? 10.322 1.348 0.584 1.00 92.50 111 SER A C 1
ATOM 863 O O . SER A 1 111 ? 10.246 2.418 1.182 1.00 92.50 111 SER A O 1
ATOM 865 N N . VAL A 1 112 ? 10.888 0.274 1.138 1.00 86.75 112 VAL A N 1
ATOM 866 C CA . VAL A 1 112 ? 11.318 0.230 2.556 1.00 86.75 112 VAL A CA 1
ATOM 867 C C . VAL A 1 112 ? 12.264 1.376 2.938 1.00 86.75 112 VAL A C 1
ATOM 869 O O . VAL A 1 112 ? 12.049 2.031 3.950 1.00 86.75 112 VAL A O 1
ATOM 872 N N . ASN A 1 113 ? 13.245 1.686 2.086 1.00 85.06 113 ASN A N 1
ATOM 873 C CA . ASN A 1 113 ? 14.234 2.741 2.350 1.00 85.06 113 ASN A CA 1
ATOM 874 C C . ASN A 1 113 ? 13.758 4.149 1.953 1.00 85.06 113 ASN A C 1
ATOM 876 O O . ASN A 1 113 ? 14.502 5.118 2.079 1.00 85.06 113 ASN A O 1
ATOM 880 N N . GLY A 1 114 ? 12.535 4.279 1.431 1.00 86.12 114 GLY A N 1
ATOM 881 C CA . GLY A 1 114 ? 11.959 5.585 1.137 1.00 86.12 114 GLY A CA 1
ATOM 882 C C . GLY A 1 114 ? 11.605 6.296 2.437 1.00 86.12 114 GLY A C 1
ATOM 883 O O . GLY A 1 114 ? 10.926 5.716 3.281 1.00 86.12 114 GLY A O 1
ATOM 884 N N . ARG A 1 115 ? 12.004 7.563 2.576 1.00 85.38 115 ARG A N 1
ATOM 885 C CA . ARG A 1 115 ? 11.658 8.382 3.747 1.00 85.38 115 ARG A CA 1
ATOM 886 C C . ARG A 1 115 ? 10.161 8.335 4.097 1.00 85.38 115 ARG A C 1
ATOM 888 O O . ARG A 1 115 ? 9.874 8.120 5.271 1.00 85.38 115 ARG A O 1
ATOM 895 N N . PRO A 1 116 ? 9.212 8.421 3.138 1.00 88.75 116 PRO A N 1
ATOM 896 C CA . PRO A 1 116 ? 7.792 8.311 3.465 1.00 88.75 116 PRO A CA 1
ATOM 897 C C . PRO A 1 116 ? 7.419 6.991 4.142 1.00 88.75 116 PRO A C 1
ATOM 899 O O . PRO A 1 116 ? 6.738 6.977 5.167 1.00 88.75 116 PRO A O 1
ATOM 902 N N . SER A 1 117 ? 7.919 5.877 3.608 1.00 90.56 117 SER A N 1
ATOM 903 C CA . SER A 1 117 ? 7.713 4.557 4.199 1.00 90.56 117 SER A CA 1
ATOM 904 C C . SER A 1 117 ? 8.331 4.474 5.588 1.00 90.56 117 SER A C 1
ATOM 906 O O . SER A 1 117 ? 7.660 4.020 6.504 1.00 90.56 117 SER A O 1
ATOM 908 N N . ALA A 1 118 ? 9.569 4.951 5.755 1.00 88.62 118 ALA A N 1
ATOM 909 C CA . ALA A 1 118 ? 10.285 4.919 7.027 1.00 88.62 118 ALA A CA 1
ATOM 910 C C . ALA A 1 118 ? 9.570 5.733 8.116 1.00 88.62 118 ALA A C 1
ATOM 912 O O . ALA A 1 118 ? 9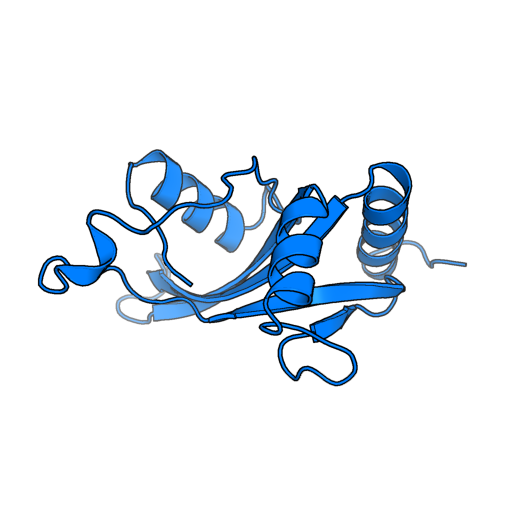.435 5.268 9.251 1.00 88.62 118 ALA A O 1
ATOM 913 N N . CYS A 1 119 ? 9.069 6.923 7.772 1.00 86.81 119 CYS A N 1
ATOM 914 C CA . CYS A 1 119 ? 8.263 7.743 8.669 1.00 86.81 119 CYS A CA 1
ATOM 915 C C . CYS A 1 119 ? 6.960 7.027 9.049 1.00 86.81 119 CYS A C 1
ATOM 917 O O . CYS A 1 119 ? 6.648 6.938 10.236 1.00 86.81 119 CYS A O 1
ATOM 919 N N . LEU A 1 120 ? 6.235 6.463 8.074 1.00 87.00 120 LEU A N 1
ATOM 920 C CA . LEU A 1 120 ? 4.989 5.736 8.337 1.00 87.00 120 LEU A CA 1
ATOM 921 C C . LEU A 1 120 ? 5.219 4.493 9.208 1.00 87.00 120 LEU A C 1
ATOM 923 O O . LEU A 1 120 ? 4.498 4.282 10.181 1.00 87.00 120 LEU A O 1
ATOM 927 N N . THR A 1 121 ? 6.222 3.669 8.899 1.00 88.88 121 THR A N 1
ATOM 928 C CA . THR A 1 121 ? 6.517 2.467 9.690 1.00 88.88 121 THR A CA 1
ATOM 929 C C . THR A 1 121 ? 6.979 2.823 11.093 1.00 88.88 121 THR A C 1
ATOM 931 O O . THR A 1 121 ? 6.550 2.181 12.046 1.00 88.88 121 THR A O 1
ATOM 934 N N . SER A 1 122 ? 7.800 3.866 11.250 1.00 87.12 122 SER A N 1
ATOM 935 C CA . SER A 1 122 ? 8.236 4.328 12.574 1.00 87.12 122 SER A CA 1
ATOM 936 C C . SER A 1 122 ? 7.057 4.829 13.406 1.00 87.12 122 SER A C 1
ATOM 938 O O . SER A 1 122 ? 6.948 4.481 14.578 1.00 87.12 122 SER A O 1
ATOM 940 N N . PHE A 1 123 ? 6.142 5.584 12.793 1.00 84.44 123 PHE A N 1
ATOM 941 C CA . PHE A 1 123 ? 4.907 6.047 13.427 1.00 84.44 123 PHE A CA 1
ATOM 942 C C . PHE A 1 123 ? 4.045 4.878 13.932 1.00 84.44 123 PHE A C 1
ATOM 944 O O . PHE A 1 123 ? 3.616 4.876 15.087 1.00 84.44 123 PHE A O 1
ATOM 951 N N . LEU A 1 124 ? 3.853 3.850 13.097 1.00 85.44 124 LEU A N 1
ATOM 952 C CA . LEU A 1 124 ? 3.100 2.641 13.451 1.00 85.44 124 LEU A CA 1
ATOM 953 C C . LEU A 1 124 ? 3.769 1.839 14.581 1.00 85.44 124 LEU A C 1
ATOM 955 O O . LEU A 1 124 ? 3.085 1.354 15.482 1.00 85.44 124 LEU A O 1
ATOM 959 N N . LEU A 1 125 ? 5.100 1.714 14.556 1.00 85.81 125 LEU A N 1
ATOM 960 C CA . LEU A 1 125 ? 5.875 0.998 15.580 1.00 85.81 125 LEU A CA 1
ATOM 961 C C . LEU A 1 125 ? 5.898 1.726 16.930 1.00 85.81 125 LEU A C 1
ATOM 963 O O . LEU A 1 125 ? 5.999 1.081 17.970 1.00 85.81 125 LEU A O 1
ATOM 967 N N . GLN A 1 126 ? 5.736 3.050 16.936 1.00 82.00 126 GLN A N 1
ATOM 968 C CA . GLN A 1 126 ? 5.568 3.860 18.150 1.00 82.00 126 GLN A CA 1
ATOM 969 C C . GLN A 1 126 ? 4.140 3.779 18.734 1.00 82.00 126 GLN A C 1
ATOM 971 O O . GLN A 1 126 ? 3.742 4.636 19.521 1.00 82.00 126 GLN A O 1
ATOM 976 N N . TRP A 1 127 ? 3.374 2.741 18.374 1.00 61.06 127 TRP A N 1
ATOM 977 C CA . TRP A 1 127 ? 2.015 2.438 18.844 1.00 61.06 127 TRP A CA 1
ATOM 978 C C . TRP A 1 127 ? 0.919 3.417 18.401 1.00 61.06 127 TRP A C 1
ATOM 980 O O . TRP A 1 127 ? -0.196 3.372 18.931 1.00 61.06 127 TRP A O 1
ATOM 990 N N . GLN A 1 128 ? 1.175 4.271 17.407 1.00 59.84 128 GLN A N 1
ATOM 991 C CA . GLN A 1 128 ? 0.126 5.113 16.832 1.00 59.84 128 GLN A CA 1
ATOM 992 C C . GLN A 1 128 ? -0.615 4.352 15.724 1.00 59.84 128 GLN A C 1
ATOM 994 O O . GLN A 1 128 ? -0.027 3.920 14.737 1.00 59.84 128 GLN A O 1
ATOM 999 N N . LYS A 1 129 ? -1.928 4.156 15.898 1.00 59.12 129 LYS A N 1
ATOM 1000 C CA . LYS A 1 129 ? -2.792 3.500 14.902 1.00 59.12 129 LYS A CA 1
ATOM 1001 C C . LYS A 1 129 ? -3.180 4.491 13.803 1.00 59.12 129 LYS A C 1
ATOM 1003 O O . LYS A 1 129 ? -3.628 5.594 14.110 1.00 59.12 129 LYS A O 1
ATOM 1008 N N . CYS A 1 130 ? -3.085 4.067 12.545 1.00 56.06 130 CYS A N 1
ATOM 1009 C CA . CYS A 1 130 ? -3.585 4.815 11.389 1.00 56.06 130 CYS A CA 1
ATOM 1010 C C . CYS A 1 130 ? -4.975 4.304 11.000 1.00 56.06 130 CYS A C 1
ATOM 1012 O O . CYS A 1 130 ? -5.207 3.094 11.006 1.00 56.06 130 CYS A O 1
ATOM 1014 N N . TYR A 1 131 ? -5.877 5.214 10.637 1.00 56.88 131 TYR A N 1
ATOM 1015 C CA . TYR A 1 131 ? -7.206 4.879 10.128 1.00 56.88 131 TYR A CA 1
ATOM 1016 C C . TYR A 1 131 ? -7.333 5.395 8.692 1.00 56.88 131 TYR A C 1
ATOM 1018 O O . TYR A 1 131 ? -6.839 6.481 8.377 1.00 56.88 131 TYR A O 1
ATOM 1026 N N . ALA A 1 132 ? -7.959 4.583 7.847 1.00 49.34 132 ALA A N 1
ATOM 1027 C CA . ALA A 1 132 ? -8.335 4.891 6.474 1.00 49.34 132 ALA A CA 1
ATOM 1028 C C . ALA A 1 132 ? -9.859 4.896 6.364 1.00 49.34 132 ALA A C 1
ATOM 1030 O O . ALA A 1 132 ? -10.483 4.077 7.083 1.00 49.34 132 ALA A O 1
#